Protein AF-A0A1R3JCI2-F1 (afdb_monomer_lite)

Organism: NCBI:txid93759

Foldseek 3Di:
DDAAEEEEPPDDDPRRVVVCVVCVVVVHHYDDDDDPSHPYYHYDDDDDDPDDD

Secondary structure (DSSP, 8-state):
----EEEEES--HHHHHHHHHHHHHTTPEE-SS--TT--EEEE------S---

Structure (mmCIF, N/CA/C/O backbone):
data_AF-A0A1R3JCI2-F1
#
_entry.id   AF-A0A1R3JCI2-F1
#
loop_
_atom_site.group_PDB
_atom_site.id
_atom_site.type_symbol
_atom_site.label_atom_id
_atom_site.label_alt_id
_atom_site.label_comp_id
_atom_site.label_asym_id
_atom_site.label_entity_id
_atom_site.label_seq_id
_atom_site.pdbx_PDB_ins_code
_atom_site.Cartn_x
_atom_site.Cartn_y
_atom_site.Cartn_z
_atom_site.occupancy
_atom_site.B_iso_or_equiv
_atom_site.auth_seq_id
_atom_site.auth_comp_id
_atom_site.auth_asym_id
_atom_site.auth_atom_id
_atom_site.pdbx_PDB_model_num
ATOM 1 N N . MET A 1 1 ? -8.275 2.137 19.208 1.00 58.75 1 MET A N 1
ATOM 2 C CA . MET A 1 1 ? -7.886 2.854 17.976 1.00 58.75 1 MET A CA 1
ATOM 3 C C . MET A 1 1 ? -7.836 1.806 16.881 1.00 58.75 1 MET A C 1
ATOM 5 O O . MET A 1 1 ? -7.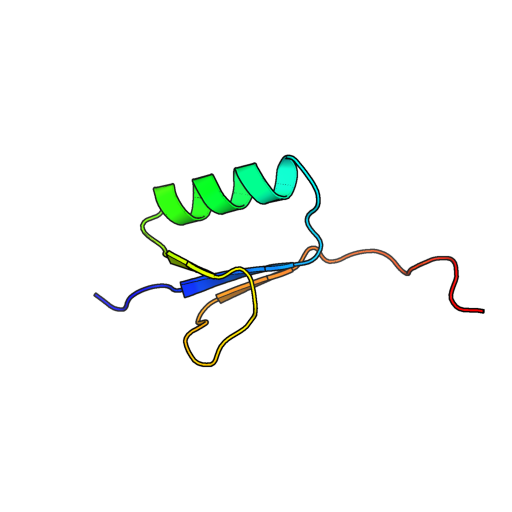161 0.805 17.089 1.00 58.75 1 MET A O 1
ATOM 9 N N . GLU A 1 2 ? -8.622 1.936 15.813 1.00 69.62 2 GLU A N 1
ATOM 10 C CA . GLU A 1 2 ? -8.598 0.949 14.725 1.00 69.62 2 GLU A CA 1
ATOM 11 C C . GLU A 1 2 ? -7.222 0.969 14.043 1.00 69.62 2 GLU A C 1
ATOM 13 O O . GLU A 1 2 ? -6.693 2.036 13.729 1.00 69.62 2 GLU A O 1
ATOM 18 N N . SER A 1 3 ? -6.605 -0.199 13.860 1.00 86.25 3 SER A N 1
ATOM 19 C CA . SER A 1 3 ? -5.306 -0.298 13.192 1.00 86.25 3 SER A CA 1
ATOM 20 C C . SER A 1 3 ? -5.469 -0.038 11.695 1.00 86.25 3 SER A C 1
ATOM 22 O O . SER A 1 3 ? -6.071 -0.835 10.978 1.00 86.25 3 SER A O 1
ATOM 24 N N . VAL A 1 4 ? -4.910 1.069 11.204 1.00 92.94 4 VAL A N 1
ATOM 25 C CA . VAL A 1 4 ? -4.879 1.371 9.768 1.00 92.94 4 VAL A CA 1
ATOM 26 C C . VAL A 1 4 ? -3.855 0.466 9.084 1.00 92.94 4 VAL A C 1
ATOM 28 O O . VAL A 1 4 ? -2.676 0.471 9.443 1.00 92.94 4 VAL A O 1
ATOM 31 N N . VAL A 1 5 ? -4.300 -0.294 8.080 1.00 94.19 5 VAL A N 1
ATOM 32 C CA . VAL A 1 5 ? -3.456 -1.181 7.272 1.00 94.19 5 VAL A CA 1
ATOM 33 C C . VAL A 1 5 ? -3.525 -0.724 5.821 1.00 94.19 5 VAL A C 1
ATOM 35 O O . VAL A 1 5 ? -4.568 -0.826 5.172 1.00 94.19 5 VAL A O 1
ATOM 38 N N . ALA A 1 6 ? -2.408 -0.215 5.313 1.00 94.00 6 ALA A N 1
ATOM 39 C CA . ALA A 1 6 ? -2.305 0.379 3.993 1.00 94.00 6 ALA A CA 1
ATOM 40 C C . ALA A 1 6 ? -1.450 -0.466 3.036 1.00 94.00 6 ALA A C 1
ATOM 42 O O . ALA A 1 6 ? -0.413 -1.019 3.400 1.00 94.00 6 ALA A O 1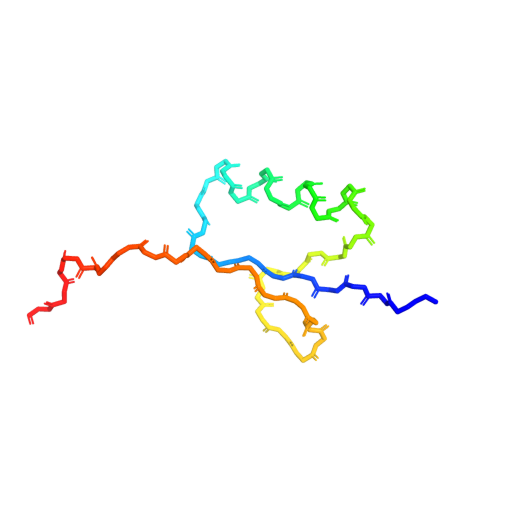
ATOM 43 N N . THR A 1 7 ? -1.853 -0.503 1.770 1.00 93.88 7 THR A N 1
ATOM 44 C CA . THR A 1 7 ? -1.064 -1.039 0.649 1.00 93.88 7 THR A CA 1
ATOM 45 C C . THR A 1 7 ? -0.865 0.047 -0.398 1.00 93.88 7 THR A C 1
ATOM 47 O O . THR A 1 7 ? -1.728 0.903 -0.585 1.00 93.88 7 THR A O 1
ATOM 50 N N . VAL A 1 8 ? 0.253 -0.017 -1.126 1.00 92.25 8 VAL A N 1
ATOM 51 C CA . VAL A 1 8 ? 0.547 0.871 -2.258 1.00 92.25 8 VAL A CA 1
ATOM 52 C C . VAL A 1 8 ? 0.768 0.053 -3.526 1.00 92.25 8 VAL A C 1
ATOM 54 O O . VAL A 1 8 ? 1.379 -1.013 -3.467 1.00 92.25 8 VAL A O 1
ATOM 57 N N . SER A 1 9 ? 0.290 0.544 -4.668 1.00 90.25 9 SER A N 1
ATOM 58 C CA . SER A 1 9 ? 0.436 -0.104 -5.978 1.00 90.25 9 SER A CA 1
ATOM 59 C C . SER A 1 9 ? 0.722 0.925 -7.072 1.00 90.25 9 SER A C 1
ATOM 61 O O . SER A 1 9 ? 0.247 2.058 -7.006 1.00 90.25 9 SER A O 1
ATOM 63 N N . GLY A 1 10 ? 1.491 0.524 -8.089 1.00 89.56 10 GLY A N 1
ATOM 64 C CA . GLY A 1 10 ? 1.929 1.417 -9.172 1.00 89.56 10 GLY A CA 1
ATOM 65 C C . GLY A 1 10 ? 3.098 2.339 -8.797 1.00 89.56 10 GLY A C 1
ATOM 66 O O . GLY A 1 10 ? 3.360 3.310 -9.500 1.00 89.56 10 GLY A O 1
ATOM 67 N N . TYR A 1 11 ? 3.796 2.047 -7.693 1.00 89.69 11 TYR A N 1
ATOM 68 C CA . TYR A 1 11 ? 5.004 2.751 -7.256 1.00 89.69 11 TYR A CA 1
ATOM 69 C C . TYR A 1 11 ? 6.206 1.811 -7.330 1.00 89.69 11 TYR A C 1
ATOM 71 O O . TYR A 1 11 ? 6.161 0.712 -6.773 1.00 89.69 11 TYR A O 1
ATOM 79 N N . ASN A 1 12 ? 7.295 2.271 -7.948 1.00 87.56 12 ASN A N 1
ATOM 80 C CA . ASN A 1 12 ? 8.515 1.488 -8.146 1.00 87.56 12 ASN A CA 1
ATOM 81 C C . ASN A 1 12 ? 9.708 2.124 -7.417 1.00 87.56 12 ASN A C 1
ATOM 83 O O . ASN A 1 12 ? 9.719 3.321 -7.126 1.00 87.56 12 ASN A O 1
ATOM 87 N N . GLY A 1 13 ? 10.716 1.305 -7.104 1.00 90.44 13 GLY A N 1
ATOM 88 C CA . GLY A 1 13 ? 11.996 1.761 -6.556 1.00 90.44 13 GLY A CA 1
ATOM 89 C C . GLY A 1 13 ? 11.878 2.655 -5.314 1.00 90.44 13 GLY A C 1
ATOM 90 O O . GLY A 1 13 ? 11.209 2.320 -4.333 1.00 90.44 13 GLY A O 1
ATOM 91 N N . SER A 1 14 ? 12.554 3.805 -5.356 1.00 93.94 14 SER A N 1
ATOM 92 C CA . SER A 1 14 ? 12.671 4.736 -4.228 1.00 93.94 14 SER A CA 1
ATOM 93 C C . SER A 1 14 ? 11.352 5.420 -3.857 1.00 93.94 14 SER A C 1
ATOM 95 O O . SER A 1 14 ? 11.141 5.741 -2.687 1.00 93.94 14 SER A O 1
ATOM 97 N N . GLU A 1 15 ? 10.438 5.609 -4.811 1.00 91.12 15 GLU A N 1
ATOM 98 C CA . GLU A 1 15 ? 9.126 6.215 -4.563 1.00 91.12 15 GLU A CA 1
ATOM 99 C C . GLU A 1 15 ? 8.275 5.325 -3.657 1.00 91.12 15 GLU A C 1
ATOM 101 O O . GLU A 1 15 ? 7.688 5.798 -2.683 1.00 91.12 15 GLU A O 1
ATOM 106 N N . ARG A 1 16 ? 8.286 4.011 -3.919 1.00 92.38 16 ARG A N 1
ATOM 107 C CA . ARG A 1 16 ? 7.620 3.023 -3.065 1.00 92.38 16 ARG A CA 1
ATOM 108 C C . ARG A 1 16 ? 8.184 3.054 -1.646 1.00 92.38 16 ARG A C 1
ATOM 110 O O . ARG A 1 16 ? 7.418 3.076 -0.688 1.00 92.38 16 ARG A O 1
ATOM 117 N N . PHE A 1 17 ? 9.509 3.087 -1.506 1.00 94.12 17 PHE A N 1
ATOM 118 C CA . PHE A 1 17 ? 10.161 3.105 -0.194 1.00 94.12 17 PHE A CA 1
ATOM 119 C C . PHE A 1 17 ? 9.810 4.364 0.616 1.00 94.12 17 PHE A C 1
ATOM 121 O O . PHE A 1 17 ? 9.511 4.276 1.808 1.00 94.12 17 PHE A O 1
ATOM 128 N N . LYS A 1 18 ? 9.769 5.532 -0.039 1.00 94.12 18 LYS A N 1
ATOM 129 C CA . LYS A 1 18 ? 9.329 6.790 0.584 1.00 94.12 18 LYS A CA 1
ATOM 130 C C . LYS A 1 18 ? 7.882 6.707 1.076 1.00 94.12 18 LYS A C 1
ATOM 132 O O . LYS A 1 18 ? 7.619 7.120 2.203 1.00 94.12 18 LYS A O 1
ATOM 137 N N . LEU A 1 19 ? 6.967 6.133 0.285 1.00 92.50 19 LEU A N 1
ATOM 138 C CA . LEU A 1 19 ? 5.575 5.942 0.712 1.00 92.50 19 LEU A CA 1
ATOM 139 C C . LEU A 1 19 ? 5.459 5.009 1.922 1.00 92.50 19 LEU A C 1
ATOM 141 O O . LEU A 1 19 ? 4.731 5.326 2.854 1.00 92.50 19 LEU A O 1
ATOM 145 N N . ILE A 1 20 ? 6.191 3.892 1.946 1.00 93.50 20 ILE A N 1
ATOM 146 C CA . ILE A 1 20 ? 6.180 2.966 3.093 1.00 93.50 20 ILE A CA 1
ATOM 147 C C . ILE A 1 20 ? 6.635 3.689 4.367 1.00 93.50 20 ILE A C 1
ATOM 149 O O . ILE A 1 20 ? 6.009 3.555 5.419 1.00 93.50 20 ILE A O 1
ATOM 153 N N . LYS A 1 21 ? 7.689 4.508 4.268 1.00 95.19 21 LYS A N 1
ATOM 154 C CA . LYS A 1 21 ? 8.187 5.302 5.396 1.00 95.19 21 LYS A CA 1
ATOM 155 C C . LYS A 1 21 ? 7.162 6.335 5.874 1.00 95.19 21 LYS A C 1
ATOM 157 O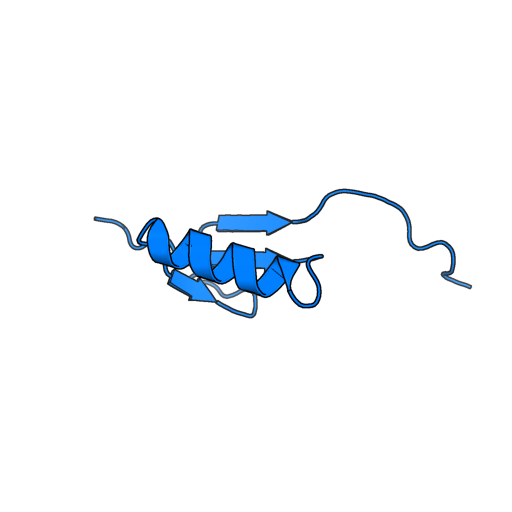 O . LYS A 1 21 ? 7.006 6.503 7.078 1.00 95.19 21 LYS A O 1
ATOM 162 N N . LEU A 1 22 ? 6.443 6.986 4.958 1.00 94.44 22 LEU A N 1
ATOM 163 C CA . LEU A 1 22 ? 5.356 7.914 5.294 1.00 94.44 22 LEU A CA 1
ATOM 164 C C . LEU A 1 22 ? 4.182 7.209 5.987 1.00 94.44 22 LEU A C 1
ATOM 166 O O . LEU A 1 22 ? 3.704 7.710 6.998 1.00 94.44 22 LEU A O 1
ATOM 170 N N . ILE A 1 23 ? 3.761 6.038 5.494 1.00 93.25 23 ILE A N 1
ATOM 171 C CA . ILE A 1 23 ? 2.705 5.214 6.113 1.00 93.25 23 ILE A CA 1
ATOM 172 C C . ILE A 1 23 ? 3.088 4.867 7.556 1.00 93.25 23 ILE A C 1
ATOM 174 O O . ILE A 1 23 ? 2.299 5.080 8.474 1.00 93.25 23 ILE A O 1
ATOM 178 N N . SER A 1 24 ? 4.324 4.405 7.761 1.00 93.38 24 SER A N 1
ATOM 179 C CA . SER A 1 24 ? 4.837 4.098 9.097 1.00 93.38 24 SER A CA 1
ATOM 180 C C . SER A 1 24 ? 4.909 5.340 9.989 1.00 93.38 24 SER A C 1
ATOM 182 O O . SER A 1 24 ? 4.525 5.270 11.153 1.00 93.38 24 SER A O 1
ATOM 184 N N . HIS A 1 25 ? 5.359 6.479 9.456 1.00 95.50 25 HIS A N 1
ATOM 185 C CA . HIS A 1 25 ? 5.441 7.733 10.207 1.00 95.50 25 HIS A CA 1
ATOM 186 C C . HIS A 1 25 ? 4.060 8.266 10.618 1.00 95.50 25 HIS A C 1
ATOM 188 O O . HIS A 1 25 ? 3.921 8.834 11.695 1.00 95.50 25 HIS A O 1
ATOM 194 N N . ALA A 1 26 ? 3.032 8.027 9.802 1.00 92.25 26 ALA A N 1
ATOM 195 C CA . ALA A 1 26 ? 1.642 8.346 10.116 1.00 92.25 26 ALA A CA 1
ATOM 196 C C . ALA A 1 26 ? 0.993 7.372 11.124 1.00 92.25 26 ALA A C 1
ATOM 198 O O . ALA A 1 26 ? -0.180 7.532 11.454 1.00 92.25 26 ALA A O 1
ATOM 199 N N . GLY A 1 27 ? 1.725 6.359 11.608 1.00 93.19 27 GLY A N 1
ATOM 200 C CA . GLY A 1 27 ? 1.221 5.371 12.566 1.00 93.19 27 GLY A CA 1
ATOM 201 C C . GLY A 1 27 ? 0.414 4.230 11.939 1.00 93.19 27 GLY A C 1
ATOM 202 O O . GLY A 1 27 ? -0.264 3.497 12.656 1.00 93.19 27 GLY A O 1
ATOM 203 N N . ALA A 1 28 ? 0.479 4.059 10.617 1.00 93.38 28 ALA A N 1
ATOM 204 C CA . ALA A 1 28 ? -0.193 2.979 9.905 1.00 93.38 28 ALA A CA 1
ATOM 205 C C . ALA A 1 28 ? 0.759 1.809 9.604 1.00 93.38 28 ALA A C 1
ATOM 207 O O . ALA A 1 28 ? 1.975 1.964 9.473 1.00 93.38 28 ALA A O 1
ATOM 208 N N . SER A 1 29 ? 0.186 0.615 9.461 1.00 93.00 29 SER A N 1
ATOM 209 C CA . SER A 1 29 ? 0.910 -0.593 9.060 1.00 93.00 29 SER A CA 1
ATOM 210 C C . SER A 1 29 ? 0.884 -0.754 7.544 1.00 93.00 29 SER A C 1
ATOM 212 O O . SER A 1 29 ? -0.160 -0.583 6.920 1.00 93.00 29 SER A O 1
ATOM 214 N N . TYR A 1 30 ? 2.015 -1.116 6.940 1.00 92.62 30 TYR A N 1
ATOM 215 C CA . TYR A 1 30 ? 2.100 -1.396 5.507 1.00 92.62 30 TYR A CA 1
ATOM 216 C C . TYR A 1 30 ? 2.071 -2.901 5.229 1.00 92.62 30 TYR A C 1
ATOM 218 O O . TYR A 1 30 ? 2.821 -3.655 5.847 1.00 92.62 30 TYR A O 1
ATOM 226 N N . VAL A 1 31 ? 1.273 -3.326 4.244 1.00 91.38 31 VAL A N 1
ATOM 227 C CA . VAL A 1 31 ? 1.322 -4.688 3.691 1.00 91.38 31 VAL A CA 1
ATOM 228 C C . VAL A 1 31 ? 1.658 -4.659 2.200 1.00 91.38 31 VAL A C 1
ATOM 230 O O . VAL A 1 31 ? 1.149 -3.842 1.427 1.00 91.38 31 VAL A O 1
ATOM 233 N N . GLY A 1 32 ? 2.584 -5.536 1.801 1.00 87.19 32 GLY A N 1
ATOM 234 C CA . GLY A 1 32 ? 3.149 -5.581 0.448 1.00 87.19 32 GLY A CA 1
ATOM 235 C C . GLY A 1 32 ? 2.195 -6.108 -0.623 1.00 87.19 32 GLY A C 1
ATOM 236 O O . GLY A 1 32 ? 2.377 -5.804 -1.799 1.00 87.19 32 GLY A O 1
ATOM 237 N N . SER A 1 33 ? 1.178 -6.859 -0.211 1.00 86.44 33 SER A N 1
ATOM 238 C CA . SER A 1 33 ? 0.105 -7.387 -1.046 1.00 86.44 33 SER A CA 1
ATOM 239 C C . SER A 1 33 ? -1.243 -7.091 -0.395 1.00 86.44 33 SER A C 1
ATOM 241 O O . SER A 1 33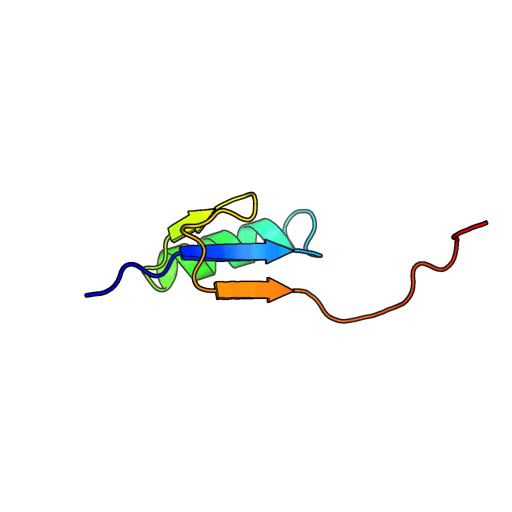 ? -1.347 -7.005 0.830 1.00 86.44 33 SER A O 1
ATOM 243 N N . LEU A 1 34 ? -2.278 -6.936 -1.223 1.00 88.12 34 LEU A N 1
ATOM 244 C CA . LEU A 1 34 ? -3.648 -6.799 -0.737 1.00 88.12 34 LEU A CA 1
ATOM 245 C C . LEU A 1 34 ? -4.040 -8.038 0.075 1.00 88.12 34 LEU A C 1
ATOM 247 O O . LEU A 1 34 ? -3.865 -9.167 -0.380 1.00 88.12 34 LEU A O 1
ATOM 251 N N . SER A 1 35 ? -4.596 -7.810 1.261 1.00 88.06 35 SER A N 1
ATOM 252 C CA . SER A 1 35 ? -5.111 -8.850 2.150 1.00 88.06 35 SER A CA 1
ATOM 253 C C . SER A 1 35 ? -6.479 -8.441 2.692 1.00 88.06 35 SER A C 1
ATOM 255 O O . SER A 1 35 ? -6.873 -7.281 2.601 1.00 88.06 35 SER A O 1
ATOM 257 N N . ARG A 1 36 ? -7.203 -9.381 3.311 1.00 89.75 36 ARG A N 1
ATOM 258 C CA . ARG A 1 36 ? -8.488 -9.096 3.978 1.00 89.75 36 ARG A CA 1
ATOM 259 C C . ARG A 1 36 ? -8.367 -8.082 5.119 1.00 89.75 36 ARG A C 1
ATOM 261 O O . ARG A 1 36 ? -9.366 -7.494 5.504 1.00 89.75 36 ARG A O 1
ATOM 268 N N . SER A 1 37 ? -7.163 -7.888 5.655 1.00 90.06 37 SER A N 1
ATOM 269 C CA . SER A 1 37 ? -6.872 -6.883 6.678 1.00 90.06 37 SER A CA 1
ATOM 270 C C . SER A 1 37 ? -6.588 -5.488 6.115 1.00 90.06 37 SER A C 1
ATOM 272 O O . SER A 1 37 ? -6.481 -4.553 6.900 1.00 90.06 37 SER A O 1
ATOM 274 N N . THR A 1 38 ? -6.437 -5.322 4.794 1.00 92.06 38 THR A N 1
ATOM 275 C CA . THR A 1 38 ? -6.146 -4.018 4.188 1.00 92.06 38 THR A CA 1
ATOM 276 C C . THR A 1 38 ? -7.363 -3.102 4.293 1.00 92.06 38 THR A C 1
ATOM 278 O O . THR A 1 38 ? -8.420 -3.410 3.750 1.00 92.06 38 THR A O 1
ATOM 281 N N . THR A 1 39 ? -7.194 -1.946 4.934 1.00 93.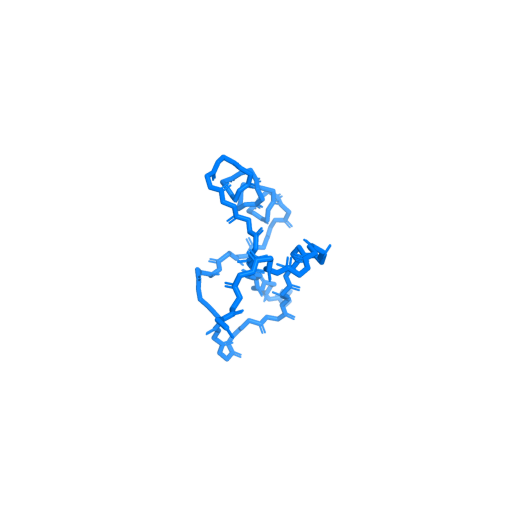50 39 THR A N 1
ATOM 282 C CA . THR A 1 39 ? -8.251 -0.934 5.069 1.00 93.50 39 THR A CA 1
ATOM 283 C C . THR A 1 39 ? -8.121 0.186 4.042 1.00 93.50 39 THR A C 1
ATOM 285 O O . THR A 1 39 ? -9.123 0.769 3.646 1.00 93.50 39 THR A O 1
ATOM 288 N N . HIS A 1 40 ? -6.900 0.480 3.582 1.00 90.94 40 HIS A N 1
ATOM 289 C CA . HIS A 1 40 ? -6.631 1.565 2.638 1.00 90.94 40 HIS A CA 1
ATOM 290 C C . HIS A 1 40 ? -5.709 1.103 1.508 1.00 90.94 40 HIS A C 1
ATOM 292 O O . HIS A 1 40 ? -4.703 0.425 1.725 1.00 90.94 40 HIS A O 1
ATOM 298 N N . LEU A 1 41 ? -6.031 1.507 0.281 1.00 90.56 41 LEU A N 1
ATOM 299 C CA . LEU A 1 41 ? -5.248 1.193 -0.907 1.00 90.56 41 LEU A CA 1
ATOM 300 C C . LEU A 1 41 ? -4.880 2.475 -1.649 1.00 90.56 41 LEU A C 1
ATOM 302 O O . LEU A 1 41 ? -5.749 3.175 -2.160 1.00 90.56 41 LEU A O 1
ATOM 306 N N . TRP A 1 42 ? -3.580 2.741 -1.758 1.00 88.50 42 TRP A N 1
ATOM 307 C CA . TRP A 1 42 ? -3.052 3.860 -2.526 1.00 88.50 42 TRP A CA 1
ATOM 308 C C . TRP A 1 42 ? -2.568 3.379 -3.891 1.00 88.50 42 TRP A C 1
ATOM 310 O O . TRP A 1 42 ? -1.577 2.652 -4.002 1.00 88.50 42 TRP A O 1
ATOM 320 N N . ARG A 1 43 ? -3.252 3.795 -4.954 1.00 88.94 43 ARG A N 1
ATOM 321 C CA . ARG A 1 43 ? -2.842 3.508 -6.332 1.00 88.94 43 ARG A CA 1
ATOM 322 C C . ARG A 1 43 ? -2.367 4.778 -7.015 1.00 88.94 43 ARG A C 1
ATOM 324 O O . ARG A 1 43 ? -2.984 5.830 -6.870 1.00 88.94 43 ARG A O 1
ATOM 331 N N . ARG A 1 44 ? -1.272 4.671 -7.766 1.00 85.38 44 ARG A N 1
ATOM 332 C CA . ARG A 1 44 ? -0.923 5.682 -8.765 1.00 85.38 44 ARG A CA 1
ATOM 333 C C . ARG A 1 44 ? -1.920 5.561 -9.918 1.00 85.38 44 ARG A C 1
ATOM 335 O O . ARG A 1 44 ? -1.978 4.514 -10.558 1.00 85.38 44 ARG A O 1
ATOM 342 N N . ASN A 1 45 ? -2.688 6.615 -10.171 1.00 77.19 45 ASN A N 1
ATOM 343 C CA . ASN A 1 45 ? -3.599 6.679 -11.311 1.00 77.19 45 ASN A CA 1
ATOM 344 C C . ASN A 1 45 ? -2.887 7.366 -12.496 1.00 77.19 45 ASN A C 1
ATOM 346 O O . ASN A 1 45 ? -2.462 8.510 -12.357 1.00 77.19 45 ASN A O 1
ATOM 350 N N . GLY A 1 46 ? -2.773 6.674 -13.640 1.00 64.06 46 GLY A N 1
ATOM 351 C CA . GLY A 1 46 ? -2.281 7.198 -14.933 1.00 64.06 46 GLY A CA 1
ATOM 352 C C . GLY A 1 46 ? -0.957 6.568 -15.402 1.00 64.06 46 GLY A C 1
ATOM 353 O O . GLY A 1 46 ? -0.065 6.366 -14.584 1.00 64.06 46 GLY A O 1
ATOM 354 N N . THR A 1 47 ? -0.743 6.214 -16.674 1.00 52.34 47 THR A N 1
ATOM 355 C CA . THR A 1 47 ? -1.549 6.227 -17.918 1.00 52.34 47 THR A CA 1
ATOM 356 C C . THR A 1 47 ? -1.311 4.901 -18.661 1.00 52.34 47 THR A C 1
ATOM 358 O O . THR A 1 47 ? -0.338 4.212 -18.364 1.00 52.34 47 THR A O 1
ATOM 361 N N . SER A 1 48 ? -2.226 4.523 -19.563 1.00 58.19 48 SER A N 1
ATOM 362 C CA . SER A 1 48 ? -2.226 3.294 -20.373 1.00 58.19 48 SER A CA 1
ATOM 363 C C . SER A 1 48 ? -0.834 2.734 -20.663 1.00 58.19 48 SER A C 1
ATOM 365 O O . SER A 1 48 ? 0.031 3.450 -21.169 1.00 58.19 48 SER A O 1
ATOM 367 N N . VAL A 1 49 ? -0.646 1.442 -20.390 1.00 60.94 49 VAL A N 1
ATOM 368 C CA . VAL A 1 49 ? 0.479 0.691 -20.943 1.00 60.94 49 VAL A CA 1
ATOM 369 C C . VAL A 1 49 ? 0.393 0.810 -22.467 1.00 60.94 49 VAL A C 1
ATOM 371 O O . VAL A 1 49 ? -0.511 0.276 -23.102 1.00 60.94 49 VAL A O 1
ATOM 374 N N . ALA A 1 50 ? 1.268 1.619 -23.061 1.00 58.38 50 ALA A N 1
ATOM 375 C CA . ALA A 1 50 ? 1.489 1.583 -24.494 1.00 58.38 50 ALA A CA 1
ATOM 376 C C . ALA A 1 50 ? 2.220 0.267 -24.775 1.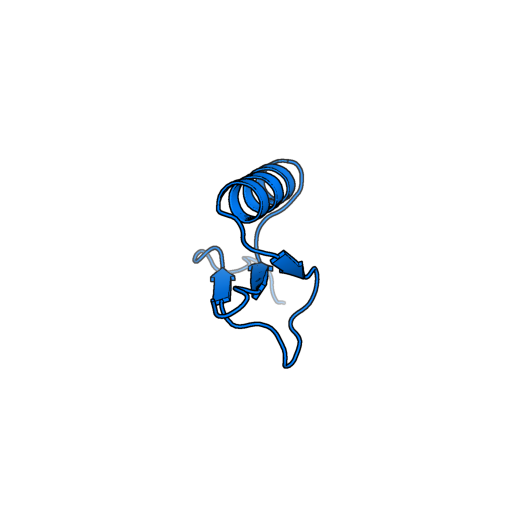00 58.38 50 ALA A C 1
ATOM 378 O O . ALA A 1 50 ? 3.433 0.186 -24.599 1.00 58.38 50 ALA A O 1
ATOM 379 N N . GLY A 1 51 ? 1.458 -0.771 -25.113 1.00 60.75 51 GLY A N 1
ATOM 380 C CA . GLY A 1 51 ? 1.987 -2.092 -25.439 1.00 60.75 51 GLY A CA 1
ATOM 381 C C . GLY A 1 51 ? 1.294 -3.218 -24.682 1.00 60.75 51 GLY A C 1
ATOM 382 O O . GLY A 1 51 ? 1.922 -3.872 -23.858 1.00 60.75 51 GLY A O 1
ATOM 383 N N . ASP A 1 52 ? 0.024 -3.449 -24.997 1.00 38.56 52 ASP A N 1
ATOM 384 C CA . ASP A 1 52 ? -0.512 -4.811 -25.087 1.00 38.56 52 ASP A CA 1
ATOM 385 C C . ASP A 1 52 ? -0.763 -5.073 -26.593 1.00 38.56 52 ASP A C 1
ATOM 387 O O . ASP A 1 52 ? -1.030 -4.103 -27.313 1.00 38.56 52 ASP A O 1
ATOM 391 N N . PRO A 1 53 ? -0.548 -6.311 -27.072 1.00 58.22 53 PRO A N 1
ATOM 392 C CA . PRO A 1 53 ? -0.159 -6.656 -28.448 1.00 58.22 53 PRO A CA 1
ATOM 393 C C . PRO A 1 53 ? -1.200 -6.384 -29.541 1.00 58.22 53 PRO A C 1
ATOM 395 O O . PRO A 1 53 ? -2.417 -6.434 -29.256 1.00 58.22 53 PRO A O 1
#

Radius of gyration: 13.02 Å; chains: 1; bounding box: 21×17×46 Å

InterPro domains:
  IPR001357 BRCT domain [PF12738] (4-41)
  IPR036420 BRCT domain superfamily [G3DSA:3.40.50.10190] (1-53)
  IPR036420 BRCT domain superfamily [SSF52113] (1-41)

Sequence (53 aa):
MESVVATVSGYNGSERFKLIKLISHAGASYVGSLSRSTTHLWRRNGTSVAGDP

pLDDT: mean 84.84, std 13.72, range [38.56, 95.5]